Protein AF-A0A087D0A7-F1 (afdb_monomer_lite)

Structure (mmCIF, N/CA/C/O backbone):
data_AF-A0A087D0A7-F1
#
_entry.id   AF-A0A087D0A7-F1
#
loop_
_atom_site.group_PDB
_atom_site.id
_atom_site.type_symbol
_atom_site.label_atom_id
_atom_site.label_alt_id
_atom_site.label_comp_id
_atom_site.label_asym_id
_atom_site.label_entity_id
_atom_site.label_seq_id
_atom_site.pdbx_PDB_ins_code
_atom_site.Cartn_x
_atom_site.Cartn_y
_atom_site.Cartn_z
_atom_site.occupancy
_atom_site.B_iso_or_equiv
_atom_site.auth_seq_id
_atom_site.auth_comp_id
_atom_site.auth_asym_id
_atom_site.auth_atom_id
_atom_site.pdbx_PDB_model_num
ATOM 1 N N . MET A 1 1 ? -1.590 10.064 19.428 1.00 52.72 1 MET A N 1
ATOM 2 C CA . MET A 1 1 ? -1.072 9.237 18.308 1.00 52.72 1 MET A CA 1
ATOM 3 C C . MET A 1 1 ? -1.727 9.559 16.963 1.00 52.72 1 MET A C 1
ATOM 5 O O . MET A 1 1 ? -0.985 9.596 15.992 1.00 52.72 1 MET A O 1
ATOM 9 N N . LYS A 1 2 ? -3.038 9.868 16.901 1.00 61.16 2 LYS A N 1
ATOM 10 C CA . LYS A 1 2 ? -3.766 10.255 15.668 1.00 61.16 2 LYS A CA 1
ATOM 11 C C . LYS A 1 2 ? -3.014 11.285 14.791 1.00 61.16 2 LYS A C 1
ATOM 13 O O . LYS A 1 2 ? -2.804 11.048 13.609 1.00 61.16 2 LYS A O 1
ATOM 18 N N . ARG A 1 3 ? -2.473 12.369 15.377 1.00 63.66 3 ARG A N 1
ATOM 19 C CA . ARG A 1 3 ? -1.689 13.390 14.637 1.00 63.66 3 ARG A CA 1
ATOM 20 C C . ARG A 1 3 ? -0.469 12.845 13.878 1.00 63.66 3 ARG A C 1
ATOM 22 O O . ARG A 1 3 ? -0.228 13.277 12.761 1.00 63.66 3 ARG A O 1
ATOM 29 N N . LEU A 1 4 ? 0.297 11.916 14.456 1.00 70.31 4 LEU A N 1
ATOM 30 C CA . LEU A 1 4 ? 1.480 11.346 13.789 1.00 70.31 4 LEU A CA 1
ATOM 31 C C . LEU A 1 4 ? 1.070 10.461 12.606 1.00 70.31 4 LEU A C 1
ATOM 33 O O . LEU A 1 4 ? 1.683 10.551 11.548 1.00 70.31 4 LEU A O 1
ATOM 37 N N . THR A 1 5 ? 0.005 9.670 12.760 1.00 75.38 5 THR A N 1
ATOM 38 C CA . THR A 1 5 ? -0.594 8.855 11.689 1.00 75.38 5 THR A CA 1
ATOM 39 C C . THR A 1 5 ? -0.958 9.715 10.471 1.00 75.38 5 THR A C 1
ATOM 41 O O . THR A 1 5 ? -0.552 9.398 9.353 1.00 75.38 5 THR A O 1
ATOM 44 N N . TYR A 1 6 ? -1.636 10.848 10.690 1.00 78.50 6 TYR A N 1
ATOM 45 C CA . TYR A 1 6 ? -2.018 11.778 9.620 1.00 78.50 6 TYR A CA 1
ATOM 46 C C . TYR A 1 6 ? -0.830 12.491 8.973 1.00 78.50 6 TYR A C 1
ATOM 48 O O . TYR A 1 6 ? -0.844 12.725 7.765 1.00 78.50 6 TYR A O 1
ATOM 56 N N . VAL A 1 7 ? 0.221 12.797 9.739 1.00 86.31 7 VAL A N 1
ATOM 57 C CA . VAL A 1 7 ? 1.450 13.392 9.192 1.00 86.31 7 VAL A CA 1
ATOM 58 C C . VAL A 1 7 ? 2.133 12.421 8.230 1.00 86.31 7 VAL A C 1
ATOM 60 O O . VAL A 1 7 ? 2.442 12.805 7.105 1.00 86.31 7 VAL A O 1
ATOM 63 N N . TRP A 1 8 ? 2.318 11.158 8.624 1.00 86.75 8 TRP A N 1
ATOM 64 C CA . TRP A 1 8 ? 2.940 10.153 7.754 1.00 86.75 8 TRP A CA 1
ATOM 65 C C . TRP A 1 8 ? 2.107 9.868 6.506 1.00 86.75 8 TRP A C 1
ATOM 67 O O . TRP A 1 8 ? 2.668 9.799 5.413 1.00 86.75 8 TRP A O 1
ATOM 77 N N . SER A 1 9 ? 0.781 9.793 6.653 1.00 87.31 9 SER A N 1
ATOM 78 C CA . SER A 1 9 ? -0.114 9.598 5.512 1.00 87.31 9 SER A CA 1
ATOM 79 C C . SER A 1 9 ? -0.061 10.784 4.539 1.00 87.31 9 SER A C 1
ATOM 81 O O . SER A 1 9 ? 0.097 10.590 3.335 1.00 87.31 9 SER A O 1
ATOM 83 N N . THR A 1 10 ? -0.053 12.019 5.055 1.00 88.25 10 THR A N 1
ATOM 84 C CA . THR A 1 10 ? 0.122 13.240 4.246 1.00 88.25 10 THR A CA 1
ATOM 85 C C . THR A 1 10 ? 1.471 13.260 3.522 1.00 88.25 10 THR A C 1
ATOM 87 O O . THR A 1 10 ? 1.529 13.606 2.345 1.00 88.25 10 THR A O 1
ATOM 90 N N . ILE A 1 11 ? 2.561 12.855 4.183 1.00 92.38 11 ILE A N 1
ATOM 91 C CA . ILE A 1 11 ? 3.881 12.737 3.540 1.00 92.38 11 ILE A CA 1
ATOM 92 C C . ILE A 1 11 ? 3.833 11.705 2.406 1.00 92.38 11 ILE A C 1
ATOM 94 O O . ILE A 1 11 ? 4.314 11.984 1.309 1.00 92.38 11 ILE A O 1
ATOM 98 N N . GLY A 1 12 ? 3.222 10.540 2.644 1.00 90.88 12 GLY A N 1
ATOM 99 C CA . GLY A 1 12 ? 3.015 9.522 1.614 1.00 90.88 12 GLY A CA 1
ATOM 100 C C . GLY A 1 12 ? 2.247 10.065 0.407 1.00 90.88 12 GLY A C 1
ATOM 101 O O . GLY A 1 12 ? 2.686 9.896 -0.729 1.00 90.88 12 GLY A O 1
ATOM 102 N N . LEU A 1 13 ? 1.164 10.809 0.650 1.00 92.00 13 LEU A N 1
ATOM 103 C CA . LEU A 1 13 ? 0.369 11.462 -0.392 1.00 92.00 13 LEU A CA 1
ATOM 104 C C . LEU A 1 13 ? 1.189 12.472 -1.211 1.00 92.00 13 LEU A C 1
ATOM 106 O O . LEU A 1 13 ? 1.096 12.484 -2.437 1.00 92.00 13 LEU A O 1
ATOM 110 N N . LEU A 1 14 ? 2.023 13.288 -0.561 1.00 94.25 14 LEU A N 1
ATOM 111 C CA . LEU A 1 14 ? 2.906 14.237 -1.248 1.00 94.25 14 LEU A CA 1
ATOM 112 C C . LEU A 1 14 ? 3.938 13.525 -2.131 1.00 94.25 14 LEU A C 1
ATOM 114 O O . LEU A 1 14 ? 4.202 13.975 -3.246 1.00 94.25 14 LEU A O 1
ATOM 118 N N . IL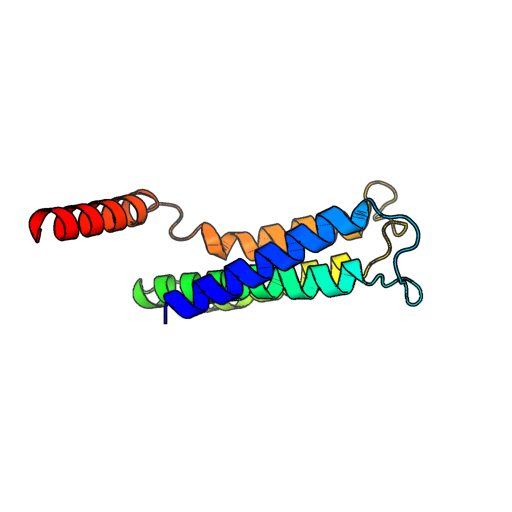E A 1 15 ? 4.494 12.401 -1.667 1.00 93.69 15 ILE A N 1
ATOM 119 C CA . ILE A 1 15 ? 5.406 11.572 -2.467 1.00 93.69 15 ILE A CA 1
ATOM 120 C C . ILE A 1 15 ? 4.672 11.004 -3.687 1.00 93.69 15 ILE A C 1
ATOM 122 O O . ILE A 1 15 ? 5.189 11.098 -4.798 1.00 93.69 15 ILE A O 1
ATOM 126 N N . LEU A 1 16 ? 3.460 10.469 -3.513 1.00 92.44 16 LEU A N 1
ATOM 127 C CA . LEU A 1 16 ? 2.641 9.957 -4.619 1.00 92.44 16 LEU A CA 1
ATOM 128 C C . LEU A 1 16 ? 2.298 11.052 -5.638 1.00 92.44 16 LEU A C 1
ATOM 130 O O . LEU A 1 16 ? 2.367 10.822 -6.845 1.00 92.44 16 LEU A O 1
ATOM 134 N N . PHE A 1 17 ? 1.988 12.260 -5.167 1.00 92.25 17 PHE A N 1
ATOM 135 C CA . PHE A 1 17 ? 1.762 13.409 -6.039 1.00 92.25 17 PHE A CA 1
ATOM 136 C C . PHE A 1 17 ? 3.027 13.789 -6.821 1.00 92.25 17 PHE A C 1
ATOM 138 O O . PHE A 1 17 ? 2.965 14.006 -8.030 1.00 92.25 17 PHE A O 1
ATOM 145 N N . ALA A 1 18 ? 4.193 13.802 -6.170 1.00 90.25 18 ALA A N 1
ATOM 146 C CA . ALA A 1 18 ? 5.463 14.037 -6.851 1.00 90.25 18 ALA A CA 1
ATOM 147 C C . ALA A 1 18 ? 5.738 12.965 -7.919 1.00 90.25 18 ALA A C 1
ATOM 149 O O . ALA A 1 18 ? 6.075 13.307 -9.050 1.00 90.25 18 ALA A O 1
ATOM 150 N N . VAL A 1 19 ? 5.519 11.684 -7.605 1.00 89.94 19 VAL A N 1
ATOM 151 C CA . VAL A 1 19 ? 5.624 10.565 -8.561 1.00 89.94 19 VAL A CA 1
ATOM 152 C C . VAL A 1 19 ? 4.726 10.782 -9.778 1.00 89.94 19 VAL A C 1
ATOM 154 O O . VAL A 1 19 ? 5.182 10.613 -10.908 1.00 89.94 19 VAL A O 1
ATOM 157 N N . PHE A 1 20 ? 3.481 11.218 -9.567 1.00 87.69 20 PHE A N 1
ATOM 158 C CA . PHE A 1 20 ? 2.549 11.527 -10.651 1.00 87.69 20 PHE A CA 1
ATOM 159 C C . PHE A 1 20 ? 3.081 12.619 -11.592 1.00 87.69 20 PHE A C 1
ATOM 161 O O . PHE A 1 20 ? 3.022 12.463 -12.811 1.00 87.69 20 PHE A O 1
ATOM 168 N N . LEU A 1 21 ? 3.664 13.691 -11.046 1.00 87.94 21 LEU A N 1
ATOM 169 C CA . LEU A 1 21 ? 4.311 14.732 -11.854 1.00 87.94 21 LEU A CA 1
ATOM 170 C C . LEU A 1 21 ? 5.529 14.187 -12.611 1.00 87.94 21 LEU A C 1
ATOM 172 O O . LEU A 1 21 ? 5.759 14.532 -13.770 1.00 87.94 21 LEU A O 1
ATOM 176 N N . MET A 1 22 ? 6.304 13.311 -11.969 1.00 85.38 22 MET A N 1
ATOM 177 C CA . MET A 1 22 ? 7.499 12.725 -12.564 1.00 85.38 22 MET A CA 1
ATOM 178 C C . MET A 1 22 ? 7.187 11.753 -13.710 1.00 85.38 22 MET A C 1
ATOM 180 O O . MET A 1 22 ? 8.001 11.650 -14.626 1.00 85.38 22 MET A O 1
ATOM 184 N N . PHE A 1 23 ? 6.025 11.085 -13.724 1.00 77.75 23 PHE A N 1
ATOM 185 C CA . PHE A 1 23 ? 5.630 10.198 -14.831 1.00 77.75 23 PHE A CA 1
ATOM 186 C C . PHE A 1 23 ? 5.555 10.905 -16.189 1.00 77.75 23 PHE A C 1
ATOM 188 O O . PHE A 1 23 ? 5.708 10.256 -17.223 1.00 77.75 23 PHE A O 1
ATOM 195 N N . GLN A 1 24 ? 5.349 12.222 -16.201 1.00 75.38 24 GLN A N 1
ATOM 196 C CA . GLN A 1 24 ? 5.300 13.012 -17.431 1.00 75.38 24 GLN A CA 1
ATOM 197 C C . GLN A 1 24 ? 6.687 13.485 -17.898 1.00 75.38 24 GLN A C 1
ATOM 199 O O . GLN A 1 24 ? 6.810 14.042 -18.989 1.00 75.38 24 GLN A O 1
ATOM 204 N N . MET A 1 25 ? 7.742 13.276 -17.099 1.00 79.06 25 MET A N 1
ATOM 205 C CA . MET A 1 25 ? 9.082 13.771 -17.408 1.00 79.06 25 MET A CA 1
ATOM 206 C C . MET A 1 25 ? 9.902 12.769 -18.242 1.00 79.06 25 MET A C 1
ATOM 208 O O . MET A 1 25 ? 10.055 11.609 -17.847 1.00 79.06 25 MET A O 1
ATOM 212 N N . PRO A 1 26 ? 10.502 13.199 -19.369 1.00 68.62 26 PRO A N 1
ATOM 213 C CA . PRO A 1 26 ? 11.433 12.368 -20.121 1.00 68.62 26 PRO A CA 1
ATOM 214 C C . PRO A 1 26 ? 12.755 12.188 -19.355 1.00 68.62 26 PRO A C 1
ATOM 216 O O . PRO A 1 26 ? 13.254 13.119 -18.728 1.00 68.62 26 PRO A O 1
ATOM 219 N N . GLY A 1 27 ? 13.358 10.997 -19.446 1.00 70.94 27 GLY A N 1
ATOM 220 C CA . GLY A 1 27 ? 14.699 10.736 -18.896 1.00 70.94 27 GLY A CA 1
ATOM 221 C C . GLY A 1 27 ? 14.736 10.286 -17.434 1.00 70.94 27 GLY A C 1
ATOM 222 O O . GLY A 1 27 ? 15.724 10.511 -16.739 1.00 70.94 27 GLY A O 1
ATOM 223 N N . MET A 1 28 ? 13.672 9.646 -16.956 1.00 78.62 28 MET A N 1
ATOM 224 C CA . MET A 1 28 ? 13.618 9.135 -15.593 1.00 78.62 28 MET A CA 1
ATOM 225 C C . MET A 1 28 ? 14.719 8.101 -15.294 1.00 78.62 28 MET A C 1
ATOM 227 O O . MET A 1 28 ? 14.867 7.149 -16.067 1.00 78.62 28 MET A O 1
ATOM 231 N N . PRO A 1 29 ? 15.440 8.225 -14.160 1.00 79.19 29 PRO A N 1
ATOM 232 C CA . PRO A 1 29 ? 16.433 7.237 -13.758 1.00 79.19 29 PRO A CA 1
ATOM 233 C C . PRO A 1 29 ? 15.811 5.844 -13.623 1.00 79.19 29 PRO A C 1
ATOM 235 O O . PRO A 1 29 ? 14.816 5.662 -12.914 1.00 79.19 29 PRO A O 1
ATOM 238 N N . ALA A 1 30 ? 16.413 4.867 -14.297 1.00 80.50 30 ALA A N 1
ATOM 239 C CA . ALA A 1 30 ? 16.015 3.469 -14.252 1.00 80.50 30 ALA A CA 1
ATOM 240 C C . ALA A 1 30 ? 17.246 2.578 -14.058 1.00 80.50 30 ALA A C 1
ATOM 242 O O . ALA A 1 30 ? 18.284 2.788 -14.688 1.00 80.50 30 ALA A O 1
ATOM 243 N N . TRP A 1 31 ? 17.112 1.569 -13.201 1.00 79.31 31 TRP A N 1
ATOM 244 C CA . TRP A 1 31 ? 18.097 0.511 -12.993 1.00 79.31 31 TRP A CA 1
ATOM 245 C C . TRP A 1 31 ? 17.521 -0.800 -13.528 1.00 79.31 31 TRP A C 1
ATOM 247 O O . TRP A 1 31 ? 16.821 -1.532 -12.831 1.00 79.31 31 TRP A O 1
ATOM 257 N N . GLY A 1 32 ? 17.784 -1.081 -14.806 1.00 81.19 32 GLY A N 1
ATOM 258 C CA . GLY A 1 32 ? 17.154 -2.200 -15.505 1.00 81.19 32 GLY A CA 1
ATOM 259 C C . GLY A 1 32 ? 15.665 -1.934 -15.729 1.00 81.19 32 GLY A C 1
ATOM 260 O O . GLY A 1 32 ? 15.307 -0.954 -16.378 1.00 81.19 32 GLY A O 1
ATOM 261 N N . THR A 1 33 ? 14.802 -2.803 -15.201 1.00 77.75 33 THR A N 1
ATOM 262 C CA . THR A 1 33 ? 13.339 -2.665 -15.308 1.00 77.75 33 THR A CA 1
ATOM 263 C C . THR A 1 33 ? 12.722 -1.804 -14.209 1.00 77.75 33 THR A C 1
ATOM 265 O O . THR A 1 33 ? 11.569 -1.419 -14.350 1.00 77.75 33 THR A O 1
ATOM 268 N N . VAL A 1 34 ? 13.470 -1.494 -13.142 1.00 83.69 34 VAL A N 1
ATOM 269 C CA . VAL A 1 34 ? 12.974 -0.731 -11.989 1.00 83.69 34 VAL A CA 1
ATOM 270 C C . VAL A 1 34 ? 13.294 0.747 -12.171 1.00 83.69 34 VAL A C 1
ATOM 272 O O . VAL A 1 34 ? 14.461 1.140 -12.265 1.00 83.69 34 VAL A O 1
ATOM 275 N N . LYS A 1 35 ? 12.259 1.582 -12.204 1.00 86.31 35 LYS A N 1
ATOM 276 C CA . LYS A 1 35 ? 12.372 3.039 -12.286 1.00 86.31 35 LYS A CA 1
ATOM 277 C C . LYS A 1 35 ? 12.383 3.659 -10.897 1.00 86.31 35 LYS A C 1
ATOM 279 O O . LYS A 1 35 ? 11.824 3.120 -9.944 1.00 86.31 35 LYS A O 1
ATOM 284 N N . LEU A 1 36 ? 12.962 4.853 -10.788 1.00 87.44 36 LEU A N 1
ATOM 285 C CA . LEU A 1 36 ? 12.888 5.638 -9.556 1.00 87.44 36 LEU A CA 1
ATOM 286 C C . LEU A 1 36 ? 11.431 5.889 -9.123 1.00 87.44 36 LEU A C 1
ATOM 288 O O . LEU A 1 36 ? 11.143 5.848 -7.929 1.00 87.44 36 LEU A O 1
ATOM 292 N N . THR A 1 37 ? 10.505 6.086 -10.071 1.00 88.75 37 THR A N 1
ATOM 293 C CA . THR A 1 37 ? 9.067 6.192 -9.766 1.00 88.75 37 THR A CA 1
ATOM 294 C C . THR A 1 37 ? 8.513 4.963 -9.093 1.00 88.75 37 THR A C 1
ATOM 296 O O . THR A 1 37 ? 7.674 5.118 -8.223 1.00 88.75 37 THR A O 1
ATOM 299 N N . ASP A 1 38 ? 8.979 3.771 -9.447 1.00 89.56 38 ASP A N 1
ATOM 300 C CA . ASP A 1 38 ? 8.445 2.521 -8.908 1.00 89.56 38 ASP A CA 1
ATOM 301 C C . ASP A 1 38 ? 8.790 2.426 -7.416 1.00 89.56 38 ASP A C 1
ATOM 303 O O . ASP A 1 38 ? 7.932 2.167 -6.573 1.00 89.56 38 ASP A O 1
ATOM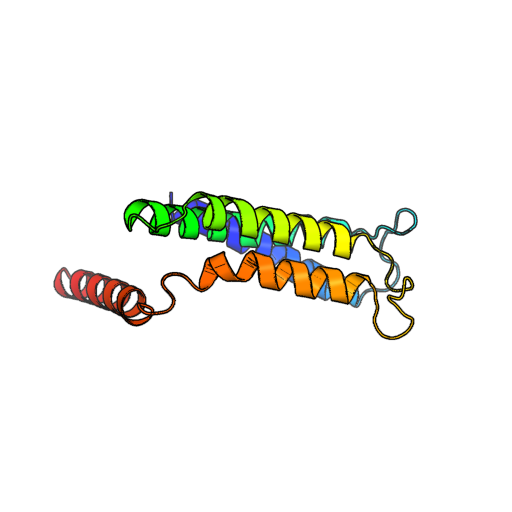 307 N N . ILE A 1 39 ? 10.036 2.768 -7.068 1.00 91.25 39 ILE A N 1
ATOM 308 C CA . ILE A 1 39 ? 10.508 2.833 -5.679 1.00 91.25 39 ILE A CA 1
ATOM 309 C C . ILE A 1 39 ? 9.737 3.902 -4.901 1.00 91.25 39 ILE A C 1
ATOM 311 O O . ILE A 1 39 ? 9.233 3.638 -3.809 1.00 91.25 39 ILE A O 1
ATOM 315 N N . LEU A 1 40 ? 9.631 5.111 -5.456 1.00 92.31 40 LEU A N 1
ATOM 316 C CA . LEU A 1 40 ? 8.916 6.210 -4.809 1.00 92.31 40 LEU A CA 1
ATOM 317 C C . LEU A 1 40 ? 7.418 5.913 -4.668 1.00 92.31 40 LEU A C 1
ATOM 319 O O . LEU A 1 40 ? 6.820 6.308 -3.671 1.00 92.31 40 LEU A O 1
ATOM 323 N N . MET A 1 41 ? 6.822 5.185 -5.612 1.00 92.44 41 MET A N 1
ATOM 324 C CA . MET A 1 41 ? 5.421 4.776 -5.566 1.00 92.44 41 MET A CA 1
ATOM 325 C C . MET A 1 41 ? 5.177 3.744 -4.468 1.00 92.44 41 MET A C 1
ATOM 327 O O . MET A 1 41 ? 4.215 3.885 -3.718 1.00 92.44 41 MET A O 1
ATOM 331 N N . ILE A 1 42 ? 6.076 2.768 -4.304 1.00 94.00 42 ILE A N 1
ATOM 332 C CA . ILE A 1 42 ? 6.029 1.815 -3.185 1.00 94.00 42 ILE A CA 1
ATOM 333 C C . ILE A 1 42 ? 6.166 2.555 -1.851 1.00 94.00 42 ILE A C 1
ATOM 335 O O . ILE A 1 42 ? 5.343 2.376 -0.955 1.00 94.00 42 ILE A O 1
ATOM 339 N N . VAL A 1 43 ? 7.180 3.413 -1.711 1.00 94.56 43 VAL A N 1
ATOM 340 C CA . VAL A 1 43 ? 7.440 4.140 -0.459 1.00 94.56 43 VAL A CA 1
ATOM 341 C C . VAL A 1 43 ? 6.286 5.082 -0.117 1.00 94.56 43 VAL A C 1
ATOM 343 O O . VAL A 1 43 ? 5.777 5.041 1.002 1.00 94.56 43 VAL A O 1
ATOM 346 N N . GLY A 1 44 ? 5.845 5.902 -1.073 1.00 93.12 44 GLY A N 1
ATOM 347 C CA . GLY A 1 44 ? 4.730 6.830 -0.895 1.00 93.12 44 GLY A CA 1
ATOM 348 C C . GLY A 1 44 ? 3.417 6.104 -0.610 1.00 93.12 44 GLY A C 1
ATOM 349 O O . GLY A 1 44 ? 2.699 6.478 0.313 1.00 93.12 44 GLY A O 1
ATOM 350 N N . GLY A 1 45 ? 3.148 5.016 -1.337 1.00 92.50 45 GLY A N 1
ATOM 351 C CA . GLY A 1 45 ? 1.970 4.173 -1.149 1.00 92.50 45 GLY A CA 1
ATOM 352 C C . GLY A 1 45 ? 1.916 3.545 0.239 1.00 92.50 45 GLY A C 1
ATOM 353 O O . GLY A 1 45 ? 0.902 3.668 0.923 1.00 92.50 45 GLY A O 1
ATOM 354 N N . LEU A 1 46 ? 3.013 2.936 0.700 1.00 94.19 46 LEU A N 1
ATOM 355 C CA . LEU A 1 46 ? 3.087 2.333 2.033 1.00 94.19 46 LEU A CA 1
ATOM 356 C C . LEU A 1 46 ? 2.991 3.382 3.147 1.00 94.19 46 LEU A C 1
ATOM 358 O O . LEU A 1 46 ? 2.254 3.173 4.109 1.00 94.19 46 LEU A O 1
ATOM 362 N N . LEU A 1 47 ? 3.672 4.525 3.009 1.00 93.19 47 LEU A N 1
ATOM 363 C CA . LEU A 1 47 ? 3.547 5.637 3.959 1.00 93.19 47 LEU A CA 1
ATOM 364 C C . LEU A 1 47 ? 2.122 6.190 4.024 1.00 93.19 47 LEU A C 1
ATOM 366 O O . LEU A 1 47 ? 1.686 6.610 5.092 1.00 93.19 47 LEU A O 1
ATOM 370 N N . PHE A 1 48 ? 1.393 6.165 2.909 1.00 91.69 48 PHE A N 1
ATOM 371 C CA . PHE A 1 48 ? 0.001 6.588 2.852 1.00 91.69 48 PHE A CA 1
ATOM 372 C C . PHE A 1 48 ? -0.943 5.581 3.525 1.00 91.69 48 PHE A C 1
ATOM 374 O O . PHE A 1 48 ? -1.712 5.968 4.407 1.00 91.69 48 PHE A O 1
ATOM 381 N N . ILE A 1 49 ? -0.874 4.301 3.138 1.00 89.94 49 ILE A N 1
ATOM 382 C CA . ILE A 1 49 ? -1.885 3.294 3.494 1.00 89.94 49 ILE A CA 1
ATOM 383 C C . ILE A 1 49 ? -1.632 2.596 4.835 1.00 89.94 49 ILE A C 1
ATOM 385 O O . ILE A 1 49 ? -2.588 2.254 5.527 1.00 89.94 49 ILE A O 1
ATOM 389 N N . VAL A 1 50 ? -0.375 2.385 5.243 1.00 91.88 50 VAL A N 1
ATOM 390 C CA . VAL A 1 50 ? -0.054 1.664 6.491 1.00 91.88 50 VAL A CA 1
ATOM 391 C C . VAL A 1 50 ? -0.610 2.377 7.730 1.00 91.88 50 VAL A C 1
ATOM 393 O O . VAL A 1 50 ? -1.204 1.697 8.568 1.00 91.88 50 VAL A O 1
ATOM 396 N N . PRO A 1 51 ? -0.487 3.712 7.876 1.00 88.44 51 PRO A N 1
ATOM 397 C CA . PRO A 1 51 ? -1.073 4.414 9.014 1.00 88.44 51 PRO A CA 1
ATOM 398 C C . PRO A 1 51 ? -2.603 4.273 9.064 1.00 88.44 51 PRO A C 1
ATOM 400 O O . PRO A 1 51 ? -3.152 4.039 10.139 1.00 88.44 51 PRO A O 1
ATOM 403 N N . ILE A 1 52 ? -3.271 4.342 7.906 1.00 87.50 52 ILE A N 1
ATOM 404 C CA . ILE A 1 52 ? -4.728 4.174 7.772 1.00 87.50 52 ILE A CA 1
ATOM 405 C C . ILE A 1 52 ? -5.137 2.746 8.149 1.00 87.50 52 ILE A C 1
ATOM 407 O O . ILE A 1 52 ? -6.080 2.541 8.907 1.00 87.50 52 ILE A O 1
ATOM 411 N N . TYR A 1 53 ? -4.393 1.746 7.676 1.00 89.94 53 TYR A N 1
ATOM 412 C CA . TYR A 1 53 ? -4.608 0.347 8.031 1.00 89.94 53 TYR A CA 1
ATOM 413 C C . TYR A 1 53 ? -4.449 0.100 9.538 1.00 89.94 53 TYR A C 1
ATOM 415 O O . TYR A 1 53 ? -5.293 -0.563 10.135 1.00 89.94 53 TYR A O 1
ATOM 423 N N . MET A 1 54 ? -3.402 0.642 10.165 1.00 89.25 54 MET A N 1
ATOM 424 C CA . MET A 1 54 ? -3.189 0.506 11.611 1.00 89.25 54 MET A CA 1
ATOM 425 C C . MET A 1 54 ? -4.331 1.118 12.421 1.00 89.25 54 MET A C 1
ATOM 427 O O . MET A 1 54 ? -4.733 0.556 13.436 1.00 89.25 54 MET A O 1
ATOM 431 N N . ASP A 1 55 ? -4.845 2.261 11.981 1.00 85.75 55 ASP A N 1
ATOM 432 C CA . ASP A 1 55 ? -5.982 2.920 12.613 1.00 85.75 55 ASP A CA 1
ATOM 433 C C . ASP A 1 55 ? -7.287 2.124 12.427 1.00 85.75 55 ASP A C 1
ATOM 435 O O . ASP A 1 55 ? -8.003 1.860 13.389 1.00 85.75 55 ASP A O 1
ATOM 439 N N . SER A 1 56 ? -7.527 1.631 11.212 1.00 85.56 56 SER A N 1
ATOM 440 C CA . SER A 1 56 ? -8.640 0.735 10.882 1.00 85.56 56 SER A CA 1
ATOM 441 C C . SER A 1 56 ? -8.611 -0.572 11.688 1.00 85.56 56 SER A C 1
ATOM 443 O O . SER A 1 56 ? -9.648 -1.054 12.137 1.00 85.56 56 SER A O 1
ATOM 445 N N . LEU A 1 57 ? -7.429 -1.160 11.906 1.00 88.25 57 LEU A N 1
ATOM 446 C CA . LEU A 1 57 ? -7.287 -2.376 12.709 1.00 88.25 57 LEU A CA 1
ATOM 447 C C . LEU A 1 57 ? -7.558 -2.116 14.195 1.00 88.25 57 LEU A C 1
ATOM 449 O O . LEU A 1 57 ? -8.171 -2.954 14.845 1.00 88.25 57 LEU A O 1
ATOM 453 N N . ARG A 1 58 ? -7.137 -0.959 14.721 1.00 85.94 58 ARG A N 1
ATOM 454 C CA . ARG A 1 58 ? -7.417 -0.570 16.112 1.00 85.94 58 ARG A CA 1
ATOM 455 C C . ARG A 1 58 ? -8.912 -0.422 16.365 1.00 85.94 58 ARG A C 1
ATOM 457 O O . ARG A 1 58 ? -9.399 -1.038 17.298 1.00 85.94 58 ARG A O 1
ATOM 464 N N . ARG A 1 59 ? -9.631 0.290 15.489 1.00 82.12 59 ARG A N 1
ATOM 465 C CA . ARG A 1 59 ? -11.097 0.424 15.577 1.00 82.12 59 ARG A CA 1
ATOM 466 C C . ARG A 1 59 ? -11.791 -0.938 15.611 1.00 82.12 59 ARG A C 1
ATOM 468 O O . ARG A 1 59 ? -12.552 -1.228 16.519 1.00 82.12 59 ARG A O 1
ATOM 475 N N . LYS A 1 60 ? -11.414 -1.839 14.700 1.00 85.00 60 LYS A N 1
ATOM 476 C CA . LYS A 1 60 ? -11.925 -3.222 14.673 1.00 85.00 60 LYS A CA 1
ATOM 477 C C . LYS A 1 60 ? -11.627 -4.022 15.936 1.00 85.00 60 LYS A C 1
ATOM 479 O O . LYS A 1 60 ? -12.439 -4.857 16.328 1.00 85.00 60 LYS A O 1
ATOM 484 N N . ASP A 1 61 ? -10.441 -3.838 16.509 1.00 86.06 61 ASP A N 1
ATOM 485 C CA . ASP A 1 61 ? -10.058 -4.503 17.752 1.00 86.06 61 ASP A CA 1
ATOM 486 C C . ASP A 1 61 ? -10.891 -3.974 18.930 1.00 86.06 61 ASP A C 1
ATOM 488 O O . ASP A 1 61 ? -11.347 -4.778 19.744 1.00 86.06 61 ASP A O 1
ATOM 492 N N . ASP A 1 62 ? -11.135 -2.661 18.977 1.00 84.06 62 ASP A N 1
ATOM 493 C CA . ASP A 1 62 ? -11.971 -2.003 19.987 1.00 84.06 62 ASP A CA 1
ATOM 494 C C . ASP A 1 62 ? -13.453 -2.421 19.854 1.00 84.06 62 ASP A C 1
ATOM 496 O O . ASP A 1 62 ? -14.110 -2.694 20.860 1.00 84.06 62 ASP A O 1
ATOM 500 N N . ASP A 1 63 ? -13.944 -2.602 18.622 1.00 82.38 63 ASP A N 1
ATOM 501 C CA . ASP A 1 63 ? -15.302 -3.081 18.306 1.00 82.38 63 ASP A CA 1
ATOM 502 C C . ASP A 1 63 ? -15.500 -4.592 18.531 1.00 82.38 63 ASP A C 1
ATOM 504 O O . ASP A 1 63 ? -16.609 -5.117 18.389 1.00 82.38 63 ASP A O 1
ATOM 508 N N . GLY A 1 64 ? -14.431 -5.336 18.830 1.00 81.31 64 GLY A N 1
ATOM 509 C CA . GLY A 1 64 ? -14.492 -6.788 18.993 1.00 81.31 64 GLY A CA 1
ATOM 510 C C . GLY A 1 64 ? -14.830 -7.538 17.697 1.00 81.31 64 GLY A C 1
ATOM 511 O O . GLY A 1 64 ? -15.546 -8.544 17.732 1.00 81.31 64 GLY A O 1
ATOM 512 N N . ALA A 1 65 ? -14.318 -7.069 16.554 1.00 81.19 65 ALA A N 1
ATOM 513 C CA . ALA A 1 65 ? -14.615 -7.629 15.240 1.00 81.19 65 ALA A CA 1
ATOM 514 C C . ALA A 1 65 ? -14.366 -9.152 15.167 1.00 81.19 65 ALA A C 1
ATOM 516 O O . ALA A 1 65 ? -13.284 -9.638 15.530 1.00 81.19 65 ALA A O 1
ATOM 517 N N . PRO A 1 66 ? -15.320 -9.942 14.633 1.00 80.69 66 PRO A N 1
ATOM 518 C CA . PRO A 1 66 ? -15.125 -11.375 14.469 1.00 80.69 66 PRO A CA 1
ATOM 519 C C . PRO A 1 66 ? -14.008 -11.651 13.458 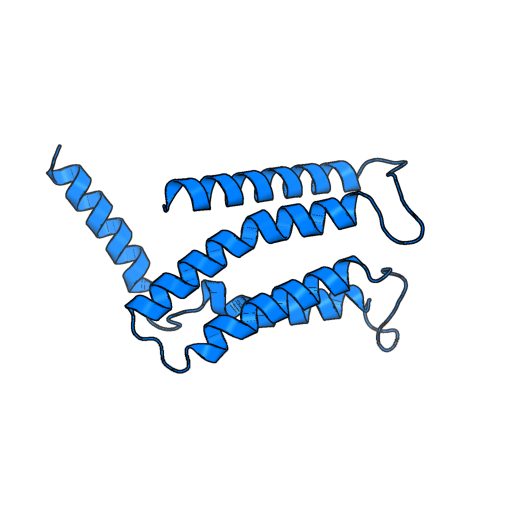1.00 80.69 66 PRO A C 1
ATOM 521 O O . PRO A 1 66 ? -13.825 -10.914 12.490 1.00 80.69 66 PRO A O 1
ATOM 524 N N . ASN A 1 67 ? -13.282 -12.757 13.643 1.00 84.31 67 ASN A N 1
ATOM 525 C CA . ASN A 1 67 ? -12.196 -13.183 12.752 1.00 84.31 67 ASN A CA 1
ATOM 526 C C . ASN A 1 67 ? -11.072 -12.138 12.583 1.00 84.31 67 ASN A C 1
ATOM 528 O O . ASN A 1 67 ? -10.625 -11.890 11.465 1.00 84.31 67 ASN A O 1
ATOM 532 N N . ARG A 1 68 ? -10.567 -11.575 13.693 1.00 83.56 68 ARG A N 1
ATOM 533 C CA . ARG A 1 68 ? -9.438 -10.615 13.753 1.00 83.56 68 ARG A CA 1
ATOM 534 C C . ARG A 1 68 ? -8.297 -10.900 12.773 1.00 83.56 68 ARG A C 1
ATOM 536 O O . ARG A 1 68 ? -7.765 -9.987 12.150 1.00 83.56 68 ARG A O 1
ATOM 543 N N . TRP A 1 69 ? -7.932 -12.173 12.627 1.00 85.50 69 TRP A N 1
ATOM 544 C CA . TRP A 1 69 ? -6.847 -12.589 11.744 1.00 85.50 69 TRP A CA 1
ATOM 545 C C . TRP A 1 69 ? -7.087 -12.170 10.289 1.00 85.50 69 TRP A C 1
ATOM 547 O O . TRP A 1 69 ? -6.159 -11.675 9.666 1.00 85.50 69 TRP A O 1
ATOM 557 N N . VAL A 1 70 ? -8.320 -12.260 9.774 1.00 86.44 70 VAL A N 1
ATOM 558 C CA . VAL A 1 70 ? -8.656 -11.855 8.399 1.00 86.44 70 VAL A CA 1
ATOM 559 C C . VAL A 1 70 ? -8.356 -10.372 8.210 1.00 86.44 70 VAL A C 1
ATOM 561 O O . VAL A 1 70 ? -7.639 -10.000 7.285 1.00 86.44 70 VAL A O 1
ATOM 564 N N . TRP A 1 71 ? -8.831 -9.528 9.126 1.00 85.75 71 TRP A N 1
ATOM 565 C CA . TRP A 1 71 ? -8.632 -8.079 9.070 1.00 85.75 71 TRP A CA 1
ATOM 566 C C . TRP A 1 71 ? -7.165 -7.670 9.215 1.00 85.75 71 TRP A C 1
ATOM 568 O O . TRP A 1 71 ? -6.750 -6.678 8.620 1.00 85.75 71 TRP A O 1
ATOM 578 N N . ALA A 1 72 ? -6.386 -8.444 9.973 1.00 88.19 72 ALA A N 1
ATOM 579 C CA . ALA A 1 72 ? -4.968 -8.199 10.202 1.00 88.19 72 ALA A CA 1
ATOM 580 C C . ALA A 1 72 ? -4.059 -8.730 9.077 1.00 88.19 72 ALA A C 1
ATOM 582 O O . ALA A 1 72 ? -2.957 -8.221 8.889 1.00 88.19 72 ALA A O 1
ATOM 583 N N . THR A 1 73 ? -4.466 -9.767 8.338 1.00 90.50 73 THR A N 1
ATOM 584 C CA . THR A 1 73 ? -3.590 -10.405 7.338 1.00 90.50 73 THR A CA 1
ATOM 585 C C . THR A 1 73 ? -3.941 -10.055 5.903 1.00 90.50 73 THR A C 1
ATOM 587 O O . THR A 1 73 ? -3.030 -9.925 5.088 1.00 90.50 73 THR A O 1
ATOM 590 N N . LEU A 1 74 ? -5.226 -9.889 5.566 1.00 92.00 74 LEU A N 1
ATOM 591 C CA . LEU A 1 74 ? -5.633 -9.634 4.180 1.00 92.00 74 LEU A CA 1
ATOM 592 C C . LEU A 1 74 ? -5.023 -8.333 3.628 1.00 92.00 74 LEU A C 1
ATOM 594 O O . LEU A 1 74 ? -4.394 -8.389 2.569 1.00 92.00 74 LEU A O 1
ATOM 598 N N . PRO A 1 75 ? -5.113 -7.188 4.340 1.00 92.75 75 PRO A N 1
ATOM 599 C CA . PRO A 1 75 ? -4.598 -5.933 3.807 1.00 92.75 75 PRO A CA 1
ATOM 600 C C . PRO A 1 75 ? -3.076 -5.909 3.620 1.00 92.75 75 PRO A C 1
ATOM 602 O O . PRO A 1 75 ? -2.645 -5.498 2.545 1.00 92.75 75 PRO A O 1
ATOM 605 N N . PRO A 1 76 ? -2.236 -6.394 4.560 1.00 95.00 76 PRO A N 1
ATOM 606 C CA . PRO A 1 76 ? -0.795 -6.499 4.321 1.00 95.00 76 PRO A CA 1
ATOM 607 C C . PRO A 1 76 ? -0.424 -7.397 3.139 1.00 95.00 76 PRO A C 1
ATOM 609 O O . PRO A 1 76 ? 0.499 -7.070 2.394 1.00 95.00 76 PRO A O 1
ATOM 612 N N . ILE A 1 77 ? -1.150 -8.504 2.932 1.00 95.50 77 ILE A N 1
ATOM 613 C CA . ILE A 1 77 ? -0.956 -9.347 1.743 1.00 95.50 77 ILE A CA 1
ATOM 614 C C . ILE A 1 77 ? -1.310 -8.545 0.488 1.00 95.50 77 ILE A C 1
ATOM 616 O O . ILE A 1 77 ? -0.534 -8.541 -0.463 1.00 95.50 77 ILE A O 1
ATOM 620 N N . GLY A 1 78 ? -2.424 -7.810 0.498 1.00 94.44 78 GLY A N 1
ATOM 621 C CA . GLY A 1 78 ? -2.806 -6.923 -0.600 1.00 94.44 78 GLY A CA 1
ATOM 622 C C . GLY A 1 78 ? -1.745 -5.868 -0.920 1.00 94.44 78 GLY A C 1
ATOM 623 O O . GLY A 1 78 ? -1.364 -5.723 -2.080 1.00 94.44 78 GLY A O 1
ATOM 624 N N . MET A 1 79 ? -1.193 -5.206 0.100 1.00 95.56 79 MET A N 1
ATOM 625 C CA . MET A 1 79 ? -0.086 -4.252 -0.055 1.00 95.56 79 MET A CA 1
ATOM 626 C C . MET A 1 79 ? 1.138 -4.917 -0.695 1.00 95.56 79 MET A C 1
ATOM 628 O O . MET A 1 79 ? 1.715 -4.369 -1.630 1.00 95.56 79 MET A O 1
ATOM 632 N N . ALA A 1 80 ? 1.518 -6.114 -0.237 1.00 95.31 80 ALA A N 1
ATOM 633 C CA . ALA A 1 80 ? 2.637 -6.857 -0.809 1.00 95.31 80 ALA A CA 1
ATOM 634 C C . ALA A 1 80 ? 2.389 -7.235 -2.278 1.00 95.31 80 ALA A C 1
ATOM 636 O O . ALA A 1 80 ? 3.288 -7.087 -3.104 1.00 95.31 80 ALA A O 1
ATOM 637 N N . VAL A 1 81 ? 1.171 -7.667 -2.622 1.00 95.62 81 VAL A N 1
ATOM 638 C CA . VAL A 1 81 ? 0.778 -7.975 -4.005 1.00 95.62 81 VAL A CA 1
ATOM 639 C C . VAL A 1 81 ? 0.879 -6.728 -4.889 1.00 95.62 81 VAL A C 1
ATOM 641 O O . VAL A 1 81 ? 1.455 -6.814 -5.970 1.00 95.62 81 VAL A O 1
ATOM 644 N N . VAL A 1 82 ? 0.416 -5.561 -4.424 1.00 94.00 82 VAL A N 1
ATOM 645 C CA . VAL A 1 82 ? 0.586 -4.292 -5.156 1.00 94.00 82 VAL A CA 1
ATOM 646 C C . VAL A 1 82 ? 2.064 -3.955 -5.347 1.00 94.00 82 VAL A C 1
ATOM 648 O O . VAL A 1 82 ? 2.472 -3.646 -6.462 1.00 94.00 82 VAL A O 1
ATOM 651 N N . CYS A 1 83 ? 2.887 -4.063 -4.299 1.00 94.12 83 CYS A N 1
ATOM 652 C CA . CYS A 1 83 ? 4.327 -3.815 -4.398 1.00 94.12 83 CYS A CA 1
ATOM 653 C C . CYS A 1 83 ? 5.005 -4.729 -5.427 1.00 94.12 83 CYS A C 1
ATOM 655 O O . CYS A 1 83 ? 5.862 -4.272 -6.175 1.00 94.12 83 CYS A O 1
ATOM 657 N N . VAL A 1 84 ? 4.614 -6.005 -5.494 1.00 92.00 84 VAL A N 1
ATOM 658 C CA . VAL A 1 84 ? 5.106 -6.928 -6.526 1.00 92.00 84 VAL A CA 1
ATOM 659 C C . VAL A 1 84 ? 4.615 -6.501 -7.910 1.00 92.00 84 VAL A C 1
ATOM 661 O O . VAL A 1 84 ? 5.418 -6.463 -8.836 1.00 92.00 84 VAL A O 1
ATOM 664 N N . GLY A 1 85 ? 3.342 -6.119 -8.042 1.00 89.69 85 GLY A N 1
ATOM 665 C CA . GLY A 1 85 ? 2.764 -5.606 -9.287 1.00 89.69 85 GLY A CA 1
ATOM 666 C C . GLY A 1 85 ? 3.511 -4.395 -9.850 1.00 89.69 85 GLY A C 1
ATOM 667 O O . GLY A 1 85 ? 3.774 -4.358 -11.047 1.00 89.69 85 GLY A O 1
ATOM 668 N N . ILE A 1 86 ? 3.939 -3.466 -8.986 1.00 89.56 86 ILE A N 1
ATOM 669 C CA . ILE A 1 86 ? 4.742 -2.285 -9.362 1.00 89.56 86 ILE A CA 1
ATOM 670 C C . ILE A 1 86 ? 6.083 -2.676 -9.995 1.00 89.56 86 ILE A C 1
ATOM 672 O O . ILE A 1 86 ? 6.571 -1.992 -10.890 1.00 89.56 86 ILE A O 1
ATOM 676 N N . LEU A 1 87 ? 6.688 -3.774 -9.544 1.00 88.75 87 LEU A N 1
ATOM 677 C CA . LEU A 1 87 ? 7.995 -4.219 -10.028 1.00 88.75 87 LEU A CA 1
ATOM 678 C C . LEU A 1 87 ? 7.908 -5.064 -11.309 1.00 88.75 87 LEU A C 1
ATOM 680 O O . LEU A 1 87 ? 8.939 -5.327 -11.936 1.00 88.75 87 LEU A O 1
ATOM 684 N N . ILE A 1 88 ? 6.709 -5.506 -11.701 1.00 85.69 88 ILE A N 1
ATOM 685 C CA . ILE A 1 88 ? 6.500 -6.287 -12.922 1.00 85.69 88 ILE A CA 1
ATOM 686 C C . ILE A 1 88 ? 6.514 -5.341 -14.132 1.00 85.69 88 ILE A C 1
ATOM 688 O O . ILE A 1 88 ? 5.758 -4.372 -14.170 1.00 85.69 88 ILE A O 1
ATOM 692 N N . PRO A 1 89 ? 7.318 -5.622 -15.175 1.00 79.69 89 PRO A N 1
ATOM 693 C CA . PRO A 1 89 ? 7.274 -4.840 -16.403 1.00 79.69 89 PRO A CA 1
ATOM 694 C C . PRO A 1 89 ? 5.897 -4.937 -17.073 1.00 79.69 89 PRO A C 1
ATOM 696 O O . PRO A 1 89 ? 5.409 -6.036 -17.325 1.00 79.69 89 PRO A O 1
ATOM 699 N N . ASN A 1 90 ? 5.321 -3.800 -17.471 1.00 71.94 90 ASN A N 1
ATOM 700 C CA . ASN A 1 90 ? 4.009 -3.743 -18.143 1.00 71.94 90 ASN A CA 1
ATOM 701 C C . ASN A 1 90 ? 3.934 -4.529 -19.466 1.00 71.94 90 ASN A C 1
ATOM 703 O O . ASN A 1 90 ? 2.845 -4.796 -19.957 1.00 71.94 90 ASN A O 1
ATOM 707 N N . ALA A 1 91 ? 5.078 -4.897 -20.048 1.00 72.62 91 ALA A N 1
ATOM 708 C CA . ALA A 1 91 ? 5.152 -5.745 -21.238 1.00 72.62 91 ALA A CA 1
ATOM 709 C C . ALA A 1 91 ? 4.855 -7.231 -20.953 1.00 72.62 91 ALA A C 1
ATOM 711 O O . ALA A 1 91 ? 4.755 -8.025 -21.885 1.00 72.62 91 ALA A O 1
ATOM 712 N N . VAL A 1 92 ? 4.762 -7.632 -19.681 1.00 76.31 92 VAL A N 1
ATOM 713 C CA . VAL A 1 92 ? 4.390 -8.993 -19.293 1.00 76.31 92 VAL A CA 1
ATOM 714 C C . VAL A 1 92 ? 2.870 -9.093 -19.281 1.00 76.31 92 VAL A C 1
ATOM 716 O O . VAL A 1 92 ? 2.204 -8.502 -18.433 1.00 76.31 92 VAL A O 1
ATOM 719 N N . GLU A 1 93 ? 2.323 -9.856 -20.219 1.00 81.50 93 GLU A N 1
ATOM 720 C CA . GLU A 1 93 ? 0.882 -10.055 -20.360 1.00 81.50 93 GLU A CA 1
ATOM 721 C C . GLU A 1 93 ? 0.412 -11.344 -19.669 1.00 81.50 93 GLU A C 1
ATOM 723 O O . GLU A 1 93 ? 1.094 -12.371 -19.664 1.00 81.50 93 GLU A O 1
ATOM 728 N N . PHE A 1 94 ? -0.800 -11.303 -19.123 1.00 76.19 94 PHE A N 1
ATOM 729 C CA . PHE A 1 94 ? -1.547 -12.448 -18.623 1.00 76.19 94 PHE A CA 1
ATOM 730 C C . PHE A 1 94 ? -2.542 -12.907 -19.694 1.00 76.19 94 PHE A C 1
ATOM 732 O O . PHE A 1 94 ? -3.455 -12.165 -20.067 1.00 76.19 94 PHE A O 1
ATOM 739 N N . PHE A 1 95 ? -2.351 -14.126 -20.213 1.00 75.94 95 PHE A N 1
ATOM 740 C CA . PHE A 1 95 ? -3.169 -14.709 -21.292 1.00 75.94 95 PHE A CA 1
ATOM 741 C C . PHE A 1 95 ? -3.315 -13.820 -22.546 1.00 75.94 95 PHE A C 1
ATOM 743 O O . PHE A 1 95 ? -4.289 -13.958 -23.280 1.00 75.94 95 PHE A O 1
ATOM 750 N N . SER A 1 96 ? -2.370 -12.903 -22.791 1.00 73.00 96 SER A N 1
ATOM 751 C CA . SER A 1 96 ? -2.423 -11.906 -23.878 1.00 73.00 96 SER A CA 1
ATOM 752 C C . SER A 1 96 ? -3.682 -11.026 -23.898 1.00 73.00 96 SER A C 1
ATOM 754 O O . SER A 1 96 ? -4.022 -10.439 -24.922 1.00 73.00 96 SER A O 1
ATOM 756 N N . LEU A 1 97 ? -4.394 -10.947 -22.769 1.00 74.19 97 LEU A N 1
ATOM 757 C CA . LEU A 1 97 ? -5.621 -10.161 -22.622 1.00 74.19 97 LEU A CA 1
ATOM 758 C C . LEU A 1 97 ? -5.402 -8.922 -21.751 1.00 74.19 97 LEU A C 1
ATOM 760 O O . LEU A 1 97 ? -5.983 -7.876 -22.028 1.00 74.19 97 LEU A O 1
ATOM 764 N N . PHE A 1 98 ? -4.571 -9.038 -20.709 1.00 79.50 98 PHE A N 1
ATOM 765 C CA . PHE A 1 98 ? -4.340 -7.973 -19.732 1.00 79.50 98 PHE A CA 1
ATOM 766 C C . PHE A 1 98 ? -2.861 -7.891 -19.347 1.00 79.50 98 PHE A C 1
ATOM 768 O O . PHE A 1 98 ? -2.219 -8.937 -19.223 1.00 79.50 98 PHE A O 1
ATOM 775 N N . PRO A 1 99 ? -2.311 -6.696 -19.082 1.00 84.38 99 PRO A N 1
ATOM 776 C CA . PRO A 1 99 ? -1.024 -6.572 -18.410 1.00 84.38 99 PRO A CA 1
ATOM 777 C C . PRO A 1 99 ? -1.064 -7.288 -17.055 1.00 84.38 99 PRO A C 1
ATOM 779 O O . PRO A 1 99 ? -1.997 -7.117 -16.270 1.00 84.38 99 PRO A O 1
ATOM 782 N N . LEU A 1 100 ? -0.049 -8.097 -16.754 1.00 85.88 100 LEU A N 1
ATOM 783 C CA . LEU A 1 100 ? 0.015 -8.847 -15.498 1.00 85.88 100 LEU A CA 1
ATOM 784 C C . LEU A 1 100 ? 0.067 -7.904 -14.284 1.00 85.88 100 LEU A C 1
ATOM 786 O O . LEU A 1 100 ? -0.503 -8.216 -13.241 1.00 85.88 100 LEU A O 1
ATOM 790 N N . ALA A 1 101 ? 0.691 -6.734 -14.442 1.00 86.31 101 ALA A N 1
ATOM 791 C CA . ALA A 1 101 ? 0.710 -5.684 -13.428 1.00 86.31 101 ALA A CA 1
ATOM 792 C C . ALA A 1 101 ? -0.714 -5.265 -13.009 1.00 86.31 101 ALA A C 1
ATOM 794 O O . ALA A 1 101 ? -1.003 -5.213 -11.815 1.00 86.31 101 ALA A O 1
ATOM 795 N N . ASP A 1 102 ? -1.632 -5.081 -13.964 1.00 86.19 102 ASP A N 1
ATOM 796 C CA . ASP A 1 102 ? -3.022 -4.678 -13.699 1.00 86.19 102 ASP A CA 1
ATOM 797 C C . ASP A 1 102 ? -3.792 -5.735 -12.904 1.00 86.19 102 ASP A C 1
ATOM 799 O O . ASP A 1 102 ? -4.576 -5.406 -12.014 1.00 86.19 102 ASP A O 1
ATOM 803 N N . VAL A 1 103 ? -3.522 -7.017 -13.163 1.00 89.50 103 VAL A N 1
ATOM 804 C CA . VAL A 1 103 ? -4.100 -8.125 -12.390 1.00 89.50 103 VAL A CA 1
ATOM 805 C C . VAL A 1 103 ? -3.621 -8.073 -10.938 1.00 89.50 103 VAL A C 1
ATOM 807 O O . VAL A 1 103 ? -4.429 -8.201 -10.018 1.00 89.50 103 VAL A O 1
ATOM 810 N N . PHE A 1 104 ? -2.325 -7.843 -10.716 1.00 92.62 104 PHE A N 1
ATOM 811 C CA . PHE A 1 104 ? -1.768 -7.701 -9.369 1.00 92.62 104 PHE A CA 1
ATOM 812 C C . PHE A 1 104 ? -2.332 -6.468 -8.658 1.00 92.62 104 PHE A C 1
ATOM 814 O O . PHE A 1 104 ? -2.700 -6.564 -7.488 1.00 92.62 104 PHE A O 1
ATOM 821 N N . TYR A 1 105 ? -2.478 -5.339 -9.355 1.00 89.12 105 TYR A N 1
ATOM 822 C CA . TYR A 1 105 ? -3.116 -4.149 -8.794 1.00 89.12 105 TYR A CA 1
ATOM 823 C C . TYR A 1 105 ? -4.558 -4.421 -8.377 1.00 89.12 105 TYR A C 1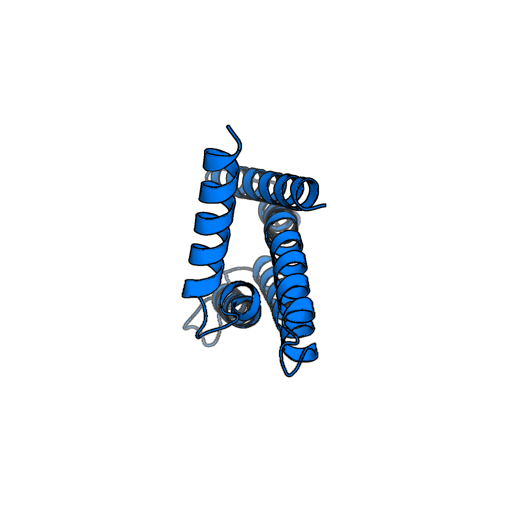
ATOM 825 O O . TYR A 1 105 ? -4.929 -4.120 -7.244 1.00 89.12 105 TYR A O 1
ATOM 833 N N . LEU A 1 106 ? -5.357 -5.042 -9.247 1.00 91.62 106 LEU A N 1
ATOM 834 C CA . LEU A 1 106 ? -6.746 -5.374 -8.946 1.00 91.62 106 LEU A CA 1
ATOM 835 C C . LEU A 1 106 ? -6.848 -6.299 -7.729 1.00 91.62 106 LEU A C 1
ATOM 837 O O . LEU A 1 106 ? -7.576 -5.998 -6.785 1.00 91.62 106 LEU A O 1
ATOM 841 N N . VAL A 1 107 ? -6.100 -7.404 -7.729 1.00 94.38 107 VAL A N 1
ATOM 842 C CA . VAL A 1 107 ? -6.106 -8.373 -6.623 1.00 94.38 107 VAL A CA 1
ATOM 843 C C . VAL A 1 107 ? -5.633 -7.717 -5.329 1.00 94.38 107 VAL A C 1
ATOM 845 O O . VAL A 1 107 ? -6.272 -7.875 -4.291 1.00 94.38 107 VAL A O 1
ATOM 848 N N . GLY A 1 108 ? -4.556 -6.937 -5.382 1.00 93.38 108 GLY A N 1
ATOM 849 C CA . GLY A 1 108 ? -4.040 -6.211 -4.230 1.00 93.38 108 GLY A CA 1
ATOM 850 C C . GLY A 1 108 ? -5.062 -5.230 -3.650 1.00 93.38 108 GLY A C 1
ATOM 851 O O . GLY A 1 108 ? -5.294 -5.233 -2.441 1.00 93.38 108 GLY A O 1
ATOM 852 N N . CYS A 1 109 ? -5.743 -4.457 -4.502 1.00 91.06 109 CYS A N 1
ATOM 853 C CA . CYS A 1 109 ? -6.825 -3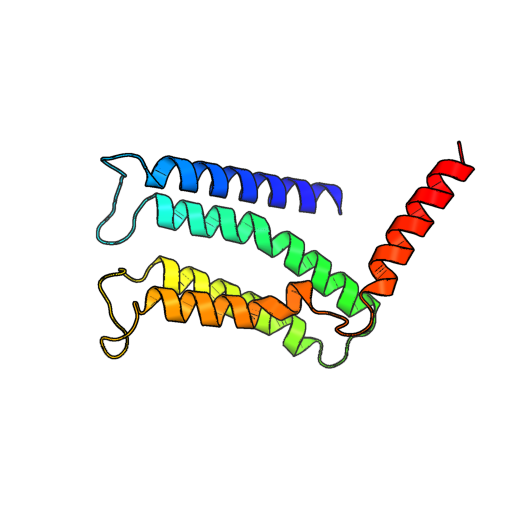.559 -4.096 1.00 91.06 109 CYS A CA 1
ATOM 854 C C . CYS A 1 109 ? -7.990 -4.313 -3.442 1.00 91.06 109 CYS A C 1
ATOM 856 O O . CYS A 1 109 ? -8.455 -3.897 -2.383 1.00 91.06 109 CYS A O 1
ATOM 858 N N . LEU A 1 110 ? -8.421 -5.448 -4.008 1.00 92.19 110 LEU A N 1
ATOM 859 C CA . LEU A 1 110 ? -9.484 -6.279 -3.428 1.00 92.19 110 LEU A CA 1
ATOM 860 C C . LEU A 1 110 ? -9.120 -6.792 -2.028 1.00 92.19 110 LEU A C 1
ATOM 862 O O . LEU A 1 110 ? -9.949 -6.759 -1.121 1.00 92.19 110 LEU A O 1
ATOM 866 N N . LEU A 1 111 ? -7.872 -7.221 -1.831 1.00 92.19 111 LEU A N 1
ATOM 867 C CA . LEU A 1 111 ? -7.377 -7.688 -0.533 1.00 92.19 111 LEU A CA 1
ATOM 868 C C . LEU A 1 111 ? -7.228 -6.554 0.496 1.00 92.19 111 LEU A C 1
ATOM 870 O O . LEU A 1 111 ? -7.254 -6.815 1.698 1.00 92.19 111 LEU A O 1
ATOM 874 N N . MET A 1 112 ? -7.097 -5.304 0.039 1.00 90.44 112 MET A N 1
ATOM 875 C CA . MET A 1 112 ? -7.030 -4.105 0.883 1.00 90.44 112 MET A CA 1
ATOM 876 C C . MET A 1 112 ? -8.393 -3.462 1.170 1.00 90.44 112 MET A C 1
ATOM 878 O O . MET A 1 112 ? -8.484 -2.691 2.124 1.00 90.44 112 MET A O 1
ATOM 882 N N . LEU A 1 113 ? -9.465 -3.808 0.442 1.00 88.00 113 LEU A N 1
ATOM 883 C CA . LEU A 1 113 ? -10.833 -3.340 0.732 1.00 88.00 113 LEU A CA 1
ATOM 884 C C . LEU A 1 113 ? -11.251 -3.458 2.207 1.00 88.00 113 LEU A C 1
ATOM 886 O O . LEU A 1 113 ? -11.888 -2.532 2.709 1.00 88.00 113 LEU A O 1
ATOM 890 N N . PRO A 1 114 ? -10.874 -4.514 2.954 1.00 85.62 114 PRO A N 1
ATOM 891 C CA . PRO A 1 114 ? -11.201 -4.610 4.369 1.00 85.62 114 PRO A CA 1
ATOM 892 C C . PRO A 1 114 ? -10.735 -3.420 5.213 1.00 85.62 114 PRO A C 1
ATOM 894 O O . PRO A 1 114 ? -11.274 -3.234 6.297 1.00 85.62 114 PRO A O 1
ATOM 897 N N . ILE A 1 115 ? -9.765 -2.612 4.763 1.00 83.94 115 ILE A N 1
ATOM 898 C CA . ILE A 1 115 ? -9.351 -1.378 5.452 1.00 83.94 115 ILE A CA 1
ATOM 899 C C . ILE A 1 115 ? -10.528 -0.399 5.584 1.00 83.94 115 ILE A C 1
ATOM 901 O O . ILE A 1 115 ? -10.673 0.203 6.643 1.00 83.94 115 ILE A O 1
ATOM 905 N N . VAL A 1 116 ? -11.368 -0.267 4.555 1.00 78.50 116 VAL A N 1
ATOM 906 C CA . VAL A 1 116 ? -12.424 0.764 4.485 1.00 78.50 116 VAL A CA 1
ATOM 907 C C . VAL A 1 116 ? -13.840 0.220 4.672 1.00 78.50 116 VAL A C 1
ATOM 909 O O . VAL A 1 116 ? -14.755 0.983 4.934 1.00 78.50 116 VAL A O 1
ATOM 912 N N . VAL A 1 117 ? -14.044 -1.091 4.523 1.00 71.62 117 VAL A N 1
ATOM 913 C CA . VAL A 1 117 ? -15.393 -1.687 4.440 1.00 71.62 117 VAL A CA 1
ATOM 914 C C . VAL A 1 117 ? -15.969 -2.109 5.802 1.00 71.62 117 VAL A C 1
ATOM 916 O O . VAL A 1 117 ? -17.107 -2.552 5.860 1.00 71.62 117 VAL A O 1
ATOM 919 N N . TYR A 1 118 ? -15.230 -2.017 6.911 1.00 64.19 118 TYR A N 1
ATOM 920 C CA . TYR A 1 118 ? -15.730 -2.485 8.211 1.00 64.19 118 TYR A CA 1
ATOM 921 C C . TYR A 1 118 ? -16.237 -1.339 9.108 1.00 64.19 118 TYR A C 1
ATOM 923 O O . TYR A 1 118 ? -15.473 -0.395 9.284 1.00 64.19 118 TYR A O 1
ATOM 931 N N . PRO A 1 119 ? -17.415 -1.486 9.753 1.00 59.41 119 PRO A N 1
ATOM 932 C CA . PRO A 1 119 ? -18.387 -2.560 9.548 1.00 59.41 119 PRO A CA 1
ATOM 933 C C . PRO A 1 119 ? -19.193 -2.313 8.258 1.00 59.41 119 PRO A C 1
ATOM 935 O O . PRO A 1 119 ? -19.661 -1.197 8.040 1.00 59.41 119 PRO A O 1
ATOM 938 N N . PRO A 1 120 ? -19.464 -3.341 7.430 1.00 56.41 120 PRO A N 1
ATOM 939 C CA . PRO A 1 120 ? -20.172 -3.167 6.152 1.00 56.41 120 PRO A CA 1
ATOM 940 C C . PRO A 1 120 ? -21.632 -2.699 6.292 1.00 56.41 120 PRO A C 1
ATOM 942 O O . PRO A 1 120 ? -22.292 -2.454 5.286 1.00 56.41 120 PRO A O 1
ATOM 945 N N . PHE A 1 121 ? -22.136 -2.583 7.524 1.00 50.34 121 PHE A N 1
ATOM 946 C CA . PHE A 1 121 ? -23.509 -2.203 7.854 1.00 50.34 121 PHE A CA 1
ATOM 947 C C . PHE A 1 121 ? -23.615 -1.018 8.827 1.00 50.34 121 PHE A C 1
ATOM 949 O O . PHE A 1 121 ? -24.732 -0.673 9.199 1.00 50.34 121 PHE A O 1
ATOM 956 N N . ASP A 1 122 ? -22.499 -0.394 9.222 1.00 51.25 122 ASP A N 1
ATOM 957 C CA . ASP A 1 122 ? -22.482 0.623 10.290 1.00 51.25 122 ASP A CA 1
ATOM 958 C C . ASP A 1 122 ? -21.815 1.943 9.864 1.00 51.25 122 ASP A C 1
ATOM 960 O O . ASP A 1 122 ? -21.425 2.746 10.702 1.00 51.25 122 ASP A O 1
ATOM 964 N N . LEU A 1 123 ? -21.730 2.208 8.551 1.00 51.84 123 LEU A N 1
ATOM 965 C CA . LEU A 1 123 ? -21.268 3.492 7.984 1.00 51.84 123 LEU A CA 1
ATOM 966 C C . LEU A 1 123 ? -21.975 4.717 8.598 1.00 51.84 123 LEU A C 1
ATOM 968 O O . LEU A 1 123 ? -21.388 5.789 8.660 1.00 51.84 123 LEU A O 1
ATOM 972 N N . ASN A 1 124 ? -23.201 4.547 9.106 1.00 51.47 124 ASN A N 1
ATOM 973 C CA . ASN A 1 124 ? -23.926 5.594 9.826 1.00 51.47 124 ASN A CA 1
ATOM 974 C C . ASN A 1 124 ? -23.273 5.991 11.155 1.00 51.47 124 ASN A C 1
ATOM 976 O O . ASN A 1 124 ? -23.543 7.083 11.632 1.00 51.47 124 ASN A O 1
ATOM 980 N N . ARG A 1 125 ? -22.492 5.115 11.793 1.00 52.91 125 ARG A N 1
ATOM 981 C CA . ARG A 1 125 ? -22.004 5.306 13.163 1.00 52.91 125 ARG A CA 1
ATOM 982 C C . ARG A 1 125 ? -20.744 6.163 13.219 1.00 52.91 125 ARG A C 1
ATOM 984 O O . ARG A 1 125 ? -20.647 6.985 14.116 1.00 52.91 125 ARG A O 1
ATOM 991 N N . GLU A 1 126 ? -19.841 6.030 12.243 1.00 53.66 126 GLU A N 1
ATOM 992 C CA . GLU A 1 126 ? -18.656 6.900 12.133 1.00 53.66 126 GLU A CA 1
ATOM 993 C C . GLU A 1 126 ? -19.027 8.331 11.720 1.00 53.66 126 GLU A C 1
ATOM 995 O O . GLU A 1 126 ? -18.524 9.270 12.329 1.00 53.66 126 GLU A O 1
ATOM 1000 N N . GLU A 1 127 ? -19.953 8.514 10.765 1.00 55.94 127 GLU A N 1
ATOM 1001 C CA . GLU A 1 127 ? -20.485 9.851 10.447 1.00 55.94 127 GLU A CA 1
ATOM 1002 C C . GLU A 1 127 ? -21.235 10.453 11.649 1.00 55.94 127 GLU A C 1
ATOM 1004 O O . GLU A 1 127 ? -21.061 11.634 11.941 1.00 55.94 127 GLU A O 1
ATOM 1009 N N . LEU A 1 128 ? -22.010 9.649 12.396 1.00 54.88 128 LEU A N 1
ATOM 1010 C CA . LEU A 1 128 ? -22.671 10.127 13.617 1.00 54.88 128 LEU A CA 1
ATOM 1011 C C . LEU A 1 128 ? -21.678 10.507 14.719 1.00 54.88 128 LEU A C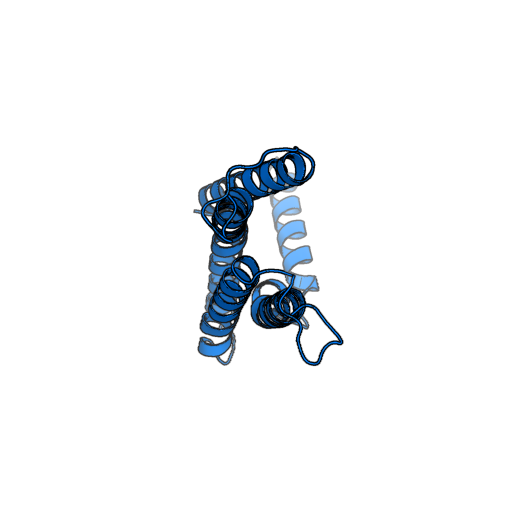 1
ATOM 1013 O O . LEU A 1 128 ? -21.919 11.478 15.423 1.00 54.88 128 LEU A O 1
ATOM 1017 N N . GLU A 1 129 ? -20.620 9.725 14.938 1.00 59.84 129 GLU A N 1
ATOM 1018 C CA . GLU A 1 129 ? -19.669 9.972 16.026 1.00 59.84 129 GLU A CA 1
ATOM 1019 C C . GLU A 1 129 ? -18.810 11.216 15.756 1.00 59.84 129 GLU A C 1
ATOM 1021 O O . GLU A 1 129 ? -18.628 12.009 16.679 1.00 59.84 129 GLU A O 1
ATOM 1026 N N . GLU A 1 130 ? -18.380 11.461 14.508 1.00 60.12 130 GLU A N 1
ATOM 1027 C CA . GLU A 1 130 ? -17.739 12.736 14.134 1.00 60.12 130 GLU A CA 1
ATOM 1028 C C . GLU A 1 130 ? -18.708 13.924 14.272 1.00 60.12 130 GLU A C 1
ATOM 1030 O O . GLU A 1 130 ? -18.325 14.970 14.795 1.00 60.12 130 GLU A O 1
ATOM 1035 N N . GLU A 1 131 ? -19.978 13.776 13.872 1.00 58.22 131 GLU A N 1
ATOM 1036 C CA . GLU A 1 131 ? -20.981 14.846 13.987 1.00 58.22 131 GLU A CA 1
ATOM 1037 C C . GLU A 1 131 ? -21.355 15.148 15.455 1.00 58.22 131 GLU A C 1
ATOM 1039 O O . GLU A 1 131 ? -21.606 16.302 15.813 1.00 58.22 131 GLU A O 1
ATOM 1044 N N . ILE A 1 132 ? -21.352 14.135 16.329 1.00 61.75 132 ILE A N 1
ATOM 1045 C CA . ILE A 1 132 ? -21.572 14.284 17.776 1.00 61.75 132 ILE A CA 1
ATOM 1046 C C . ILE A 1 132 ? -20.366 14.952 18.453 1.00 61.75 132 ILE A C 1
ATOM 1048 O O . ILE A 1 132 ? -20.573 15.879 19.236 1.00 61.75 132 ILE A O 1
ATOM 1052 N N . GLU A 1 133 ? -19.132 14.548 18.131 1.00 67.62 133 GLU A N 1
ATOM 1053 C CA . GLU A 1 133 ? -17.906 15.155 18.682 1.00 67.62 133 GLU A CA 1
ATOM 1054 C C . GLU A 1 133 ? -17.793 16.639 18.259 1.00 67.62 133 GLU A C 1
ATOM 1056 O O . GLU A 1 133 ? -17.538 17.514 19.092 1.00 67.62 133 GLU A O 1
ATOM 1061 N N . ASP A 1 134 ? -18.129 16.964 17.003 1.00 65.69 134 ASP A N 1
ATOM 1062 C CA . ASP A 1 134 ? -18.199 18.345 16.500 1.00 65.69 134 ASP A CA 1
ATOM 1063 C C . ASP A 1 134 ? -19.310 19.183 17.168 1.00 65.69 134 ASP A C 1
ATOM 1065 O O . ASP A 1 134 ? -19.166 20.403 17.337 1.00 65.69 134 ASP A O 1
ATOM 1069 N N . MET A 1 135 ? -20.443 18.572 17.532 1.00 55.50 135 MET A N 1
ATOM 1070 C CA . MET A 1 135 ? -21.506 19.249 18.286 1.00 55.50 135 MET A CA 1
ATOM 1071 C C . MET A 1 135 ? -21.097 19.518 19.736 1.00 55.50 135 MET A C 1
ATOM 1073 O O . MET A 1 135 ? -21.365 20.613 20.239 1.00 55.50 135 MET A O 1
ATOM 1077 N N . GLU A 1 136 ? -20.440 18.563 20.395 1.00 67.31 136 GLU A N 1
ATOM 1078 C CA . GLU A 1 136 ? -19.937 18.728 21.761 1.00 67.31 136 GLU A CA 1
ATOM 1079 C C . GLU A 1 136 ? -18.882 19.847 21.828 1.00 67.31 136 GLU A C 1
ATOM 1081 O O . GLU A 1 136 ? -19.015 20.764 22.642 1.00 67.31 136 GLU A O 1
ATOM 1086 N N . GLU A 1 137 ? -17.928 19.894 20.889 1.00 68.69 137 GLU A N 1
ATOM 1087 C CA . GLU A 1 137 ? -16.929 20.976 20.816 1.00 68.69 137 GLU A CA 1
ATOM 1088 C C . GLU A 1 137 ? -17.530 22.370 20.538 1.00 68.69 137 GLU A C 1
ATOM 1090 O O . GLU A 1 137 ? -16.926 23.400 20.873 1.00 68.69 137 GLU A O 1
ATOM 1095 N N . ARG A 1 138 ? -18.704 22.439 19.894 1.00 63.66 138 ARG A N 1
ATOM 1096 C CA . ARG A 1 138 ? -19.440 23.696 19.662 1.00 63.66 138 ARG A CA 1
ATOM 1097 C C . ARG A 1 138 ? -20.280 24.123 20.859 1.00 63.66 138 ARG A C 1
ATOM 1099 O O . ARG A 1 138 ? -20.525 25.316 20.996 1.00 63.66 138 ARG A O 1
ATOM 1106 N N . MET A 1 139 ? -20.733 23.184 21.687 1.00 58.53 139 MET A N 1
ATOM 1107 C CA . MET A 1 139 ? -21.484 23.472 22.912 1.00 58.53 139 MET A CA 1
ATOM 1108 C C . MET A 1 139 ? -20.584 23.878 24.086 1.00 58.53 139 MET A C 1
ATOM 1110 O O . MET A 1 139 ? -21.051 24.575 24.984 1.00 58.53 139 MET A O 1
ATOM 1114 N N . GLU A 1 140 ? -19.312 23.472 24.085 1.00 56.50 140 GLU A N 1
ATOM 1115 C CA . GLU A 1 140 ? -18.326 23.868 25.103 1.00 56.50 140 GLU A CA 1
ATOM 1116 C C . GLU A 1 140 ? -17.639 25.229 24.835 1.00 56.50 140 GLU A C 1
ATOM 1118 O O . GLU A 1 140 ? -16.825 25.677 25.648 1.00 56.50 140 GLU A O 1
ATOM 1123 N N . ARG A 1 141 ? -17.967 25.912 23.728 1.00 45.94 141 ARG A N 1
ATOM 1124 C CA . ARG A 1 141 ? -17.508 27.275 23.391 1.00 45.94 141 ARG A CA 1
ATOM 1125 C C . ARG A 1 141 ? -18.593 28.327 23.593 1.00 45.94 141 ARG A C 1
ATOM 1127 O O . ARG A 1 141 ? -18.214 29.448 24.005 1.00 45.94 141 ARG A O 1
#

Sequence (141 aa):
MKRLTYVWSTIGLLILFAVFLMFQMPGMPAWGTVKLTDILMIVGGLLFIVPIYMDSLRRKDDDGAPNRWVWATLPPIGMAVVCVGILIPNAVEFFSLFPLADVFYLVGCLLMLPIVVYPPFDLNREELEEEIEDMEERMER

pLDDT: mean 80.93, std 12.86, range [45.94, 95.62]

Secondary structure (DSSP, 8-state):
-HHHHHHHHHHHHHHHHHHHHHTTSTT--EETTEEHHHHHHHHHHHHHHHHHHHHHHHHHHHTT-TTHHHHHHHHHHHHHHHHHHHHS-TT-EETTTEEHHHHHHHHHHHHHGGGT-SSTT-HHHHHHHHHHHHHHHHH--

Foldseek 3Di:
DVVVLVVLLVVLVVLLVVLVVCVPDPPFDDDVQRTPSLVSNLSSVCSNVVSLLVVLLVVCVVVVPPPSVLSVPLLVVLSVLLNVLSSDRQPPDDVVPHRVSVVSNVSSVVSNVSSPCPPVPVPVPVVVVVVVVVVVVVVVD

Organism: NCBI:txid1437611

Radius of gyration: 18.67 Å; chains: 1; bounding box: 42×42×49 Å